Protein AF-G0YC89-F1 (afdb_monomer)

Solvent-accessible surface area (backbone atoms only — not comparable to full-atom values): 7555 Å² total; per-residue (Å²): 140,71,65,68,63,49,53,52,50,49,46,43,50,71,65,41,39,26,56,53,31,38,50,50,30,48,47,42,43,71,61,74,36,44,95,80,41,58,73,68,60,30,50,53,52,31,49,51,38,29,54,58,26,52,52,79,78,60,72,63,52,55,55,52,32,57,78,69,73,47,62,66,70,59,50,49,53,47,43,54,54,50,54,60,47,42,75,67,46,39,62,59,52,49,51,53,60,33,51,76,67,76,48,86,72,61,65,67,59,54,53,51,46,46,45,61,70,48,50,46,54,51,52,51,50,54,50,50,46,64,70,57,75,79,116

Mean predicted aligned error: 7.68 Å

pLDDT: mean 83.53, std 8.65, range [46.75, 94.31]

Radius of gyration: 17.97 Å; Cα contacts (8 Å, |Δi|>4): 88; chains: 1; bounding box: 38×24×62 Å

Organism: NCBI:txid1044940

Sequence (135 aa):
KKPKGIVLTLVVNWLIKPFTMALLGWLFFRYLFVDWVDPQTATEYIAGMILLGVAPCTAMVFVWSQLTKGDPNYTLVQVSVNDIIMIFAFAPISALLLGVSDIIVPWSTLLLSVALYVLLPLLAGVWTRRLFARK

Structure (mmCIF, N/CA/C/O backbone):
data_AF-G0YC89-F1
#
_entry.id   AF-G0YC89-F1
#
loop_
_atom_site.group_PDB
_atom_site.id
_atom_site.type_symbol
_atom_site.label_atom_id
_atom_site.label_alt_id
_atom_site.label_comp_id
_atom_site.label_asym_id
_atom_site.label_entity_id
_atom_site.label_seq_id
_atom_site.pdbx_PDB_ins_code
_atom_site.Cartn_x
_atom_site.Cartn_y
_atom_site.Cartn_z
_atom_site.occupancy
_atom_site.B_iso_or_equiv
_atom_site.auth_seq_id
_atom_site.auth_comp_id
_atom_site.auth_asym_id
_atom_site.auth_atom_id
_atom_site.pdbx_PDB_model_num
ATOM 1 N N . LYS A 1 1 ? -19.763 -6.461 15.374 1.00 54.47 1 LYS A N 1
ATOM 2 C CA . LYS A 1 1 ? -19.232 -7.325 14.286 1.00 54.47 1 LYS A CA 1
ATOM 3 C C . LYS A 1 1 ? -19.807 -6.855 12.944 1.00 54.47 1 LYS A C 1
ATOM 5 O O . LYS A 1 1 ? -20.977 -7.100 12.696 1.00 54.47 1 LYS A O 1
ATOM 10 N N . LYS A 1 2 ? -19.033 -6.143 12.110 1.00 68.38 2 LYS A N 1
ATOM 11 C CA . LYS A 1 2 ? -19.437 -5.701 10.755 1.00 68.38 2 LYS A CA 1
ATOM 12 C C . LYS A 1 2 ? -18.380 -6.139 9.716 1.00 68.38 2 LYS A C 1
ATOM 14 O O . LYS A 1 2 ? -17.638 -5.303 9.219 1.00 68.38 2 LYS A O 1
ATOM 19 N N . PRO A 1 3 ? -18.254 -7.445 9.410 1.00 76.88 3 PRO A N 1
ATOM 20 C CA . PRO A 1 3 ? -17.134 -7.965 8.612 1.00 76.88 3 PRO A CA 1
ATOM 21 C C . PRO A 1 3 ? -17.182 -7.551 7.134 1.00 76.88 3 PRO A C 1
ATOM 23 O O . PRO A 1 3 ? -16.144 -7.464 6.488 1.00 76.88 3 PRO A O 1
ATOM 26 N N . LYS A 1 4 ? -18.375 -7.254 6.603 1.00 82.00 4 LYS A N 1
ATOM 27 C CA . LYS A 1 4 ? -18.580 -6.947 5.179 1.00 82.00 4 LYS A CA 1
ATOM 28 C C . LYS A 1 4 ? -17.761 -5.739 4.702 1.00 82.00 4 L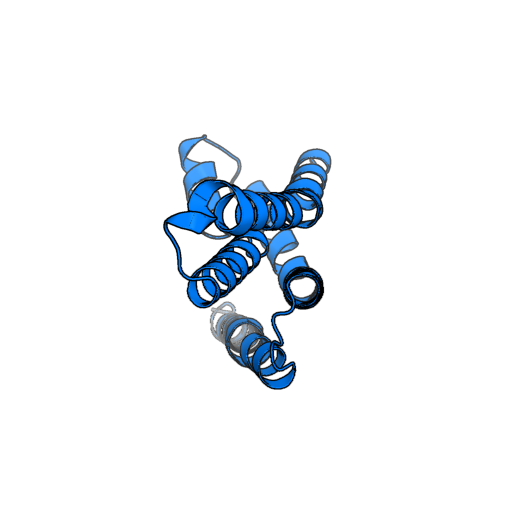YS A C 1
ATOM 30 O O . LYS A 1 4 ? -17.200 -5.788 3.615 1.00 82.00 4 LYS A O 1
ATOM 35 N N . GLY A 1 5 ? -17.660 -4.688 5.520 1.00 82.62 5 GLY A N 1
ATOM 36 C CA . GLY A 1 5 ? -16.906 -3.484 5.155 1.00 82.62 5 GLY A CA 1
ATOM 37 C C . GLY A 1 5 ? -15.393 -3.711 5.136 1.00 82.62 5 GLY A C 1
ATOM 38 O O . GLY A 1 5 ? -14.712 -3.219 4.241 1.00 82.62 5 GLY A O 1
ATOM 39 N N . ILE A 1 6 ? -14.872 -4.513 6.071 1.00 83.88 6 ILE A N 1
ATOM 40 C CA . ILE A 1 6 ? -13.451 -4.882 6.100 1.00 83.88 6 ILE A CA 1
ATOM 41 C C . ILE A 1 6 ? -13.114 -5.718 4.866 1.00 83.88 6 ILE A C 1
AT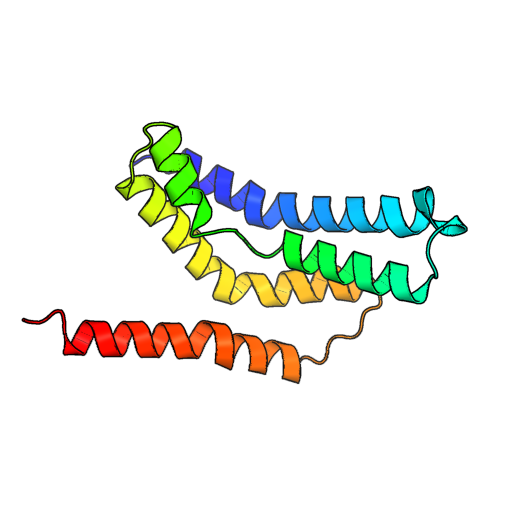OM 43 O O . ILE A 1 6 ? -12.185 -5.373 4.149 1.00 83.88 6 ILE A O 1
ATOM 47 N N . VAL A 1 7 ? -13.903 -6.754 4.561 1.00 87.75 7 VAL A N 1
ATOM 48 C CA . VAL A 1 7 ? -13.671 -7.608 3.381 1.00 87.75 7 VAL A CA 1
ATOM 49 C C . VAL A 1 7 ? -13.691 -6.793 2.089 1.00 87.75 7 VAL A C 1
ATOM 51 O O . VAL A 1 7 ? -12.778 -6.928 1.281 1.00 87.75 7 VAL A O 1
ATOM 54 N N . LEU A 1 8 ? -14.678 -5.905 1.917 1.00 89.00 8 LEU A N 1
ATOM 55 C CA . LEU A 1 8 ? -14.739 -5.026 0.748 1.00 89.00 8 LEU A CA 1
ATOM 56 C C . LEU A 1 8 ? -13.482 -4.157 0.634 1.00 89.00 8 LEU A C 1
ATOM 58 O O . LEU A 1 8 ? -12.880 -4.082 -0.432 1.00 89.00 8 LEU A O 1
ATOM 62 N N . THR A 1 9 ? -13.056 -3.546 1.741 1.00 87.38 9 THR A N 1
ATOM 63 C CA . THR A 1 9 ? -11.846 -2.714 1.765 1.00 87.38 9 THR A CA 1
ATOM 64 C C . THR A 1 9 ? -10.611 -3.529 1.391 1.00 87.38 9 THR A C 1
ATOM 66 O O . THR A 1 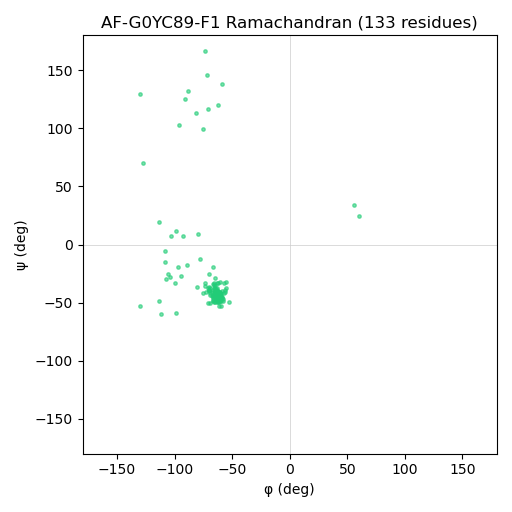9 ? -9.783 -3.063 0.617 1.00 87.38 9 THR A O 1
ATOM 69 N N . LEU A 1 10 ? -10.482 -4.754 1.904 1.00 87.88 10 LEU A N 1
ATOM 70 C CA . LEU A 1 10 ? -9.344 -5.617 1.597 1.00 87.88 10 LEU A CA 1
ATOM 71 C C . LEU A 1 10 ? -9.301 -6.001 0.120 1.00 87.88 10 LEU A C 1
ATOM 73 O O . LEU A 1 10 ? -8.246 -5.898 -0.496 1.00 87.88 10 LEU A O 1
ATOM 77 N N . VAL A 1 11 ? -10.442 -6.379 -0.458 1.00 90.12 11 VAL A N 1
ATOM 78 C CA . VAL A 1 11 ? -10.546 -6.682 -1.892 1.00 90.12 11 VAL A CA 1
ATOM 79 C C . VAL A 1 11 ? -10.151 -5.464 -2.723 1.00 90.12 11 VAL A C 1
ATOM 81 O O . VAL A 1 11 ? -9.315 -5.572 -3.614 1.00 90.12 11 VAL A O 1
ATOM 84 N N . VAL A 1 12 ? -10.690 -4.286 -2.406 1.00 89.94 12 VAL A N 1
ATOM 85 C CA . VAL A 1 12 ? -10.369 -3.063 -3.150 1.00 89.94 12 VAL A CA 1
ATOM 86 C C . VAL A 1 12 ? -8.884 -2.711 -3.020 1.00 89.94 12 VAL A C 1
ATOM 88 O O . VAL A 1 12 ? -8.233 -2.457 -4.029 1.00 89.94 12 VAL A O 1
ATOM 91 N N . ASN A 1 13 ? -8.327 -2.743 -1.808 1.00 89.62 13 ASN A N 1
ATOM 92 C CA . ASN A 1 13 ? -6.947 -2.327 -1.557 1.00 89.62 13 ASN A CA 1
ATOM 93 C C . ASN A 1 13 ? -5.909 -3.276 -2.152 1.00 89.62 13 ASN A C 1
ATOM 95 O O . ASN A 1 13 ? -4.876 -2.806 -2.617 1.00 89.62 13 ASN A O 1
ATOM 99 N N . TRP A 1 14 ? -6.168 -4.583 -2.129 1.00 88.88 14 TRP A N 1
ATOM 100 C CA . TRP A 1 14 ? -5.168 -5.588 -2.492 1.00 88.88 14 TRP A CA 1
ATOM 101 C C . TRP A 1 14 ? -5.377 -6.192 -3.882 1.00 88.88 14 TRP A C 1
ATOM 103 O O . TRP A 1 14 ? -4.400 -6.589 -4.509 1.00 88.88 14 TRP A O 1
ATOM 113 N N . LEU A 1 15 ? -6.614 -6.237 -4.390 1.00 88.00 15 LEU A N 1
ATOM 114 C CA . LEU A 1 15 ? -6.922 -6.836 -5.697 1.00 88.00 15 LEU A CA 1
ATOM 115 C C . LEU A 1 15 ? -7.269 -5.816 -6.778 1.00 88.00 15 LEU A C 1
ATOM 117 O O . LEU A 1 15 ? -7.025 -6.086 -7.944 1.00 88.00 15 LEU A O 1
ATOM 121 N N . ILE A 1 16 ? -7.848 -4.665 -6.431 1.00 91.00 16 ILE A N 1
ATOM 122 C CA . ILE A 1 16 ? -8.286 -3.691 -7.443 1.00 91.00 16 ILE A CA 1
ATOM 123 C C . ILE A 1 16 ? -7.240 -2.588 -7.589 1.00 91.00 16 ILE A C 1
ATOM 125 O O . ILE A 1 16 ? -6.656 -2.425 -8.658 1.00 91.00 16 ILE A O 1
ATOM 129 N N . LYS A 1 17 ? -6.947 -1.875 -6.496 1.00 90.06 17 LYS A N 1
ATOM 130 C CA . LYS A 1 17 ? -6.094 -0.680 -6.485 1.00 90.06 17 LYS A CA 1
ATOM 131 C C . LYS A 1 17 ? -4.720 -0.891 -7.149 1.00 90.06 17 LYS A C 1
ATOM 133 O O . LYS A 1 17 ? -4.375 -0.073 -8.006 1.00 90.06 17 LYS A O 1
ATOM 138 N N . PRO A 1 18 ? -3.938 -1.946 -6.839 1.00 89.19 18 PRO A N 1
ATOM 139 C CA . PRO A 1 18 ? -2.593 -2.100 -7.396 1.00 89.19 18 PRO A CA 1
ATOM 140 C C . PRO A 1 18 ? -2.610 -2.288 -8.915 1.00 89.19 18 PRO A C 1
ATOM 142 O O . PRO A 1 18 ? -1.833 -1.666 -9.634 1.00 89.19 18 PRO A O 1
ATOM 145 N N . PHE A 1 19 ? -3.555 -3.089 -9.405 1.00 91.06 19 PHE A N 1
ATOM 146 C CA . PHE A 1 19 ? -3.704 -3.395 -10.824 1.00 91.06 19 PHE A CA 1
ATOM 147 C C . PHE A 1 19 ? -4.248 -2.201 -11.599 1.00 91.06 19 PHE A C 1
ATOM 149 O O . PHE A 1 19 ? -3.751 -1.895 -12.678 1.00 91.06 19 PHE A O 1
ATOM 156 N N . THR A 1 20 ? -5.215 -1.472 -11.031 1.00 91.19 20 THR A N 1
ATOM 157 C CA . THR A 1 20 ? -5.711 -0.240 -11.653 1.00 91.19 20 THR A CA 1
ATOM 158 C C . THR A 1 20 ? -4.618 0.819 -11.752 1.00 91.19 20 THR A C 1
ATOM 160 O O . THR A 1 20 ? -4.515 1.476 -12.779 1.00 91.19 20 THR A O 1
ATOM 163 N N . MET A 1 21 ? -3.759 0.955 -10.734 1.00 91.50 21 MET A N 1
ATOM 164 C CA . MET A 1 21 ? -2.653 1.919 -10.761 1.00 91.50 21 MET A CA 1
ATOM 165 C C . MET A 1 21 ? -1.565 1.518 -11.757 1.00 91.50 21 MET A C 1
ATOM 167 O O . MET A 1 21 ? -1.059 2.377 -12.473 1.00 91.50 21 MET A O 1
ATOM 171 N N . ALA A 1 22 ? -1.246 0.225 -11.857 1.00 89.25 22 ALA A N 1
ATOM 172 C CA . ALA A 1 22 ? -0.328 -0.283 -12.872 1.00 89.25 22 ALA A CA 1
ATOM 173 C C . ALA A 1 22 ? -0.859 -0.033 -14.293 1.00 89.25 22 ALA A C 1
ATOM 175 O O . ALA A 1 22 ? -0.131 0.474 -15.143 1.00 89.25 22 ALA A O 1
ATOM 176 N N . LEU A 1 23 ? -2.143 -0.325 -14.534 1.00 89.81 23 LEU A N 1
ATOM 177 C CA . LEU A 1 23 ? -2.795 -0.098 -15.823 1.00 89.81 23 LEU A CA 1
ATOM 178 C C . LEU A 1 23 ? -2.830 1.386 -16.190 1.00 89.81 23 LEU A C 1
ATOM 180 O O . LEU A 1 23 ? -2.494 1.740 -17.316 1.00 89.81 23 LEU A O 1
ATOM 184 N N . LEU A 1 24 ? -3.219 2.251 -15.249 1.00 90.75 24 LEU A N 1
ATOM 185 C CA . LEU A 1 24 ? -3.219 3.696 -15.464 1.00 90.75 24 LEU A CA 1
ATOM 186 C C . LEU A 1 24 ? -1.808 4.199 -15.748 1.00 90.75 24 LEU A C 1
ATOM 188 O O . LEU A 1 24 ? -1.620 4.979 -16.676 1.00 90.75 24 LEU A O 1
ATOM 192 N N . GLY A 1 25 ? -0.812 3.716 -15.007 1.00 88.50 25 GLY A N 1
ATOM 193 C CA . GLY A 1 25 ? 0.561 4.120 -15.237 1.00 88.50 25 GLY A CA 1
ATOM 194 C C . GLY A 1 25 ? 1.075 3.712 -16.610 1.00 88.50 25 GLY A C 1
ATOM 195 O O . GLY A 1 25 ? 1.639 4.530 -17.333 1.00 88.50 25 GLY A O 1
ATOM 196 N N . TRP A 1 26 ? 0.807 2.472 -17.009 1.00 87.75 26 TRP A N 1
ATOM 197 C CA . TRP A 1 26 ? 1.138 1.977 -18.338 1.00 87.75 26 TRP A CA 1
ATOM 198 C C . TRP A 1 26 ? 0.422 2.776 -19.438 1.00 87.75 26 TRP A C 1
ATOM 200 O O . TRP A 1 26 ? 1.070 3.254 -20.362 1.00 87.75 26 TRP A O 1
ATOM 210 N N . LEU A 1 27 ? -0.890 2.999 -19.315 1.00 89.19 27 LEU A N 1
ATOM 211 C CA . LEU A 1 27 ? -1.687 3.726 -20.308 1.00 89.19 27 LEU A CA 1
ATOM 212 C C . LEU A 1 27 ? -1.202 5.170 -20.489 1.00 89.19 27 LEU A C 1
ATOM 214 O O . LEU A 1 27 ? -1.064 5.653 -21.611 1.00 89.19 27 LEU A O 1
ATOM 218 N N . PHE A 1 28 ? -0.935 5.868 -19.388 1.00 88.56 28 PHE A N 1
ATOM 219 C CA . PHE A 1 28 ? -0.529 7.264 -19.449 1.00 88.56 28 PHE A CA 1
ATOM 220 C C . PHE A 1 28 ? 0.884 7.400 -20.016 1.00 88.56 28 PHE A C 1
ATOM 222 O O . PHE A 1 28 ? 1.077 8.140 -20.974 1.00 88.56 28 PHE A O 1
ATOM 229 N N . PHE A 1 29 ? 1.858 6.653 -19.498 1.00 84.62 29 PHE A N 1
ATOM 230 C CA . PHE A 1 29 ? 3.264 6.868 -19.851 1.00 84.62 29 PHE A CA 1
ATOM 231 C C . PHE A 1 29 ? 3.741 6.081 -21.078 1.00 84.62 29 PHE A C 1
ATOM 233 O O . PHE A 1 29 ? 4.755 6.451 -21.657 1.00 84.62 29 PHE A O 1
ATOM 240 N N . ARG A 1 30 ? 3.025 5.033 -21.517 1.00 79.81 30 ARG A N 1
ATOM 241 C CA . ARG A 1 30 ? 3.351 4.287 -22.752 1.00 79.81 30 ARG A CA 1
ATOM 242 C C . ARG A 1 30 ? 2.389 4.512 -23.918 1.00 79.81 30 ARG A C 1
ATOM 244 O O . ARG A 1 30 ? 2.669 4.007 -25.000 1.00 79.81 30 ARG A O 1
ATOM 251 N N . TYR A 1 31 ? 1.287 5.241 -23.736 1.00 82.69 31 TYR A N 1
ATOM 252 C CA . TYR A 1 31 ? 0.359 5.520 -24.839 1.00 82.69 31 TYR A CA 1
ATOM 253 C C . TYR A 1 31 ? -0.001 7.002 -24.966 1.00 82.69 31 TYR A C 1
ATOM 255 O O . TYR A 1 31 ? 0.164 7.569 -26.038 1.00 82.69 31 TYR A O 1
ATOM 263 N N . LEU A 1 32 ? -0.458 7.652 -23.890 1.00 85.25 32 LEU A N 1
ATOM 264 C CA . LEU A 1 32 ? -0.943 9.040 -23.972 1.00 85.25 32 LEU A CA 1
ATOM 265 C C . LEU A 1 32 ? 0.175 10.094 -23.979 1.00 85.25 32 LEU A C 1
ATOM 267 O O . LEU A 1 32 ? 0.047 11.103 -24.664 1.00 85.25 32 LEU A O 1
ATOM 271 N N . PHE A 1 33 ? 1.250 9.873 -23.220 1.00 83.50 33 PHE A N 1
ATOM 272 C CA . PHE A 1 33 ? 2.340 10.838 -23.018 1.00 83.50 33 PHE A CA 1
ATOM 273 C C . PHE A 1 33 ? 3.679 10.386 -23.620 1.00 83.50 33 PHE A C 1
ATOM 275 O O . PHE A 1 33 ? 4.724 10.909 -23.243 1.00 83.50 33 PHE A O 1
ATOM 282 N N . VAL A 1 34 ? 3.658 9.438 -24.564 1.00 78.50 34 VAL A N 1
ATOM 283 C CA . VAL A 1 34 ? 4.874 8.903 -25.210 1.00 78.50 34 VAL A CA 1
ATOM 284 C C . VAL A 1 34 ? 5.723 9.990 -25.861 1.00 78.50 34 VAL A C 1
ATOM 286 O O . VAL A 1 34 ? 6.941 9.959 -25.741 1.00 78.50 34 VAL A O 1
ATOM 289 N N . ASP A 1 35 ? 5.095 10.981 -26.491 1.00 81.00 35 ASP A N 1
ATOM 290 C CA . ASP A 1 35 ? 5.827 12.050 -27.179 1.00 81.00 35 ASP A CA 1
ATOM 291 C C . ASP A 1 35 ? 6.395 13.107 -26.213 1.00 81.00 35 ASP A C 1
ATOM 293 O O . ASP A 1 35 ? 7.176 13.966 -26.617 1.00 81.00 35 ASP A O 1
ATOM 297 N N . TRP A 1 36 ? 5.967 13.096 -24.944 1.00 82.50 36 TRP A N 1
ATOM 298 C CA . TRP A 1 36 ? 6.292 14.124 -23.946 1.00 82.50 36 TRP A CA 1
ATOM 299 C C . TRP A 1 36 ? 7.270 13.638 -22.874 1.00 82.50 36 TRP A C 1
ATOM 301 O O . TRP A 1 36 ? 7.811 14.459 -22.132 1.00 82.50 36 TRP A O 1
ATOM 311 N N . VAL A 1 37 ? 7.477 12.325 -22.752 1.00 80.31 37 VAL A N 1
ATOM 312 C CA . VAL A 1 37 ? 8.275 11.725 -21.680 1.00 80.31 37 VAL A CA 1
ATOM 313 C C . VAL A 1 37 ? 9.290 10.761 -22.271 1.00 80.31 37 VAL A C 1
ATOM 315 O O . VAL A 1 37 ? 8.943 9.874 -23.046 1.00 80.31 37 VAL A O 1
ATOM 318 N N . ASP A 1 38 ? 10.549 10.916 -21.863 1.00 85.38 38 ASP A N 1
ATOM 319 C CA . ASP A 1 38 ? 11.612 9.997 -22.252 1.00 85.38 38 ASP A CA 1
ATOM 320 C C . ASP A 1 38 ? 11.291 8.553 -21.795 1.00 85.38 38 ASP A C 1
ATOM 322 O O . ASP A 1 38 ? 10.833 8.357 -20.660 1.00 85.38 38 ASP A O 1
ATOM 326 N N . PRO A 1 39 ? 11.534 7.525 -22.632 1.00 79.75 39 PRO A N 1
ATOM 327 C CA . PRO A 1 39 ? 11.213 6.136 -22.306 1.00 79.75 39 PRO A CA 1
ATOM 328 C C . PRO A 1 39 ? 11.822 5.616 -20.993 1.00 79.75 39 PRO A C 1
ATOM 330 O O . PRO A 1 39 ? 11.202 4.782 -20.320 1.00 79.75 39 PRO A O 1
ATOM 333 N N . GLN A 1 40 ? 13.009 6.095 -20.595 1.00 79.69 40 GLN A N 1
ATOM 334 C CA . GLN A 1 40 ? 13.597 5.725 -19.305 1.00 79.69 40 GLN A CA 1
ATOM 335 C C . GLN A 1 40 ? 12.799 6.326 -18.151 1.00 79.69 40 GLN A C 1
ATOM 337 O O . GLN A 1 40 ? 12.375 5.597 -17.252 1.00 79.69 40 GLN A O 1
ATOM 342 N N . THR A 1 41 ? 12.518 7.628 -18.194 1.00 82.75 41 THR A N 1
ATOM 343 C CA . THR A 1 41 ? 11.788 8.311 -17.115 1.00 82.75 41 THR A CA 1
ATOM 344 C C . THR A 1 41 ? 10.339 7.827 -17.018 1.00 82.75 41 THR A C 1
ATOM 346 O O . THR A 1 41 ? 9.801 7.672 -15.923 1.00 82.75 41 THR A O 1
ATOM 349 N N . ALA A 1 42 ? 9.713 7.495 -18.150 1.00 84.25 42 ALA A N 1
ATOM 350 C CA . ALA A 1 42 ? 8.395 6.865 -18.199 1.00 84.25 42 ALA A CA 1
ATOM 351 C C . ALA A 1 42 ? 8.356 5.547 -17.407 1.00 84.25 42 ALA A C 1
ATOM 353 O O . ALA A 1 42 ? 7.412 5.292 -16.658 1.00 84.25 42 ALA A O 1
ATOM 354 N N . THR A 1 43 ? 9.402 4.727 -17.529 1.00 83.12 43 THR A N 1
ATOM 355 C CA . THR A 1 43 ? 9.510 3.446 -16.817 1.00 83.12 43 THR A CA 1
ATOM 356 C C . THR A 1 43 ? 9.654 3.656 -15.306 1.00 83.12 43 THR A C 1
ATOM 358 O O . THR A 1 43 ? 8.985 2.978 -14.523 1.00 83.12 43 THR A O 1
ATOM 361 N N . GLU A 1 44 ? 10.443 4.644 -14.880 1.00 84.88 44 GLU A N 1
ATOM 362 C CA . GLU A 1 44 ? 10.574 5.017 -13.464 1.00 84.88 44 GLU A CA 1
ATOM 363 C C . GLU A 1 44 ? 9.257 5.546 -12.873 1.00 84.88 44 GLU A C 1
ATOM 365 O O . GLU A 1 44 ? 8.875 5.167 -11.762 1.00 84.88 44 GLU A O 1
ATOM 370 N N . TYR A 1 45 ? 8.507 6.363 -13.621 1.00 86.88 45 TYR A N 1
ATOM 371 C CA . TYR A 1 45 ? 7.196 6.851 -13.183 1.00 86.88 45 TYR A CA 1
ATOM 372 C C . TYR A 1 45 ? 6.166 5.731 -13.047 1.00 86.88 45 TYR A C 1
ATOM 374 O O . TYR A 1 45 ? 5.407 5.710 -12.073 1.00 86.88 45 TYR A O 1
ATOM 382 N N . ILE A 1 46 ? 6.165 4.766 -13.972 1.00 87.50 46 ILE A N 1
ATOM 383 C CA . ILE A 1 46 ? 5.335 3.560 -13.866 1.00 87.50 46 ILE A CA 1
ATOM 384 C C . ILE A 1 46 ? 5.686 2.788 -12.592 1.00 87.50 46 ILE A C 1
ATOM 386 O O . ILE A 1 46 ? 4.783 2.428 -11.831 1.00 87.50 46 ILE A O 1
ATOM 390 N N . ALA A 1 47 ? 6.979 2.611 -12.303 1.00 85.75 47 ALA A N 1
ATOM 391 C CA . ALA A 1 47 ? 7.433 1.965 -11.075 1.00 85.75 47 ALA A CA 1
ATOM 392 C C . ALA A 1 47 ? 6.910 2.684 -9.825 1.00 85.75 47 ALA A C 1
ATOM 394 O O . ALA A 1 47 ? 6.339 2.057 -8.928 1.00 85.75 47 ALA A O 1
ATOM 395 N N . GLY A 1 48 ? 7.055 4.012 -9.789 1.00 87.62 48 GLY A N 1
ATOM 396 C CA . GLY A 1 48 ? 6.581 4.850 -8.693 1.00 87.62 48 GLY A CA 1
ATOM 397 C C . GLY A 1 48 ? 5.074 4.726 -8.473 1.00 87.62 48 GLY A C 1
ATOM 398 O O . GLY A 1 48 ? 4.627 4.530 -7.344 1.00 87.62 48 GLY A O 1
ATOM 399 N N . MET A 1 49 ? 4.274 4.757 -9.541 1.00 89.00 49 MET A N 1
ATOM 400 C CA . MET A 1 49 ? 2.820 4.593 -9.436 1.00 89.00 49 MET A CA 1
ATOM 401 C C . MET A 1 49 ? 2.403 3.206 -8.960 1.00 89.00 49 MET A C 1
ATOM 403 O O . MET A 1 49 ? 1.456 3.103 -8.181 1.00 89.00 49 MET A O 1
ATOM 407 N N . ILE A 1 50 ? 3.100 2.149 -9.383 1.00 88.12 50 ILE A N 1
ATOM 408 C CA . ILE A 1 50 ? 2.851 0.791 -8.889 1.00 88.12 50 ILE A CA 1
ATOM 409 C C . ILE A 1 50 ? 3.126 0.734 -7.384 1.00 88.12 50 ILE A C 1
ATOM 411 O O . ILE A 1 50 ? 2.259 0.304 -6.624 1.00 88.12 50 ILE A O 1
ATOM 415 N N . LEU A 1 51 ? 4.277 1.239 -6.931 1.00 85.62 51 LEU A N 1
ATOM 416 C CA . LEU A 1 51 ? 4.639 1.263 -5.509 1.00 85.62 51 LEU A CA 1
ATOM 417 C C . LEU A 1 51 ? 3.625 2.058 -4.664 1.00 85.62 51 LEU A C 1
ATOM 419 O O . LEU A 1 51 ? 3.193 1.588 -3.609 1.00 85.62 51 LEU A O 1
ATOM 423 N N . LEU A 1 52 ? 3.172 3.219 -5.152 1.00 87.62 52 LEU A N 1
ATOM 424 C CA . LEU A 1 52 ? 2.110 4.017 -4.518 1.00 87.62 52 LEU A CA 1
ATOM 425 C C . LEU A 1 52 ? 0.74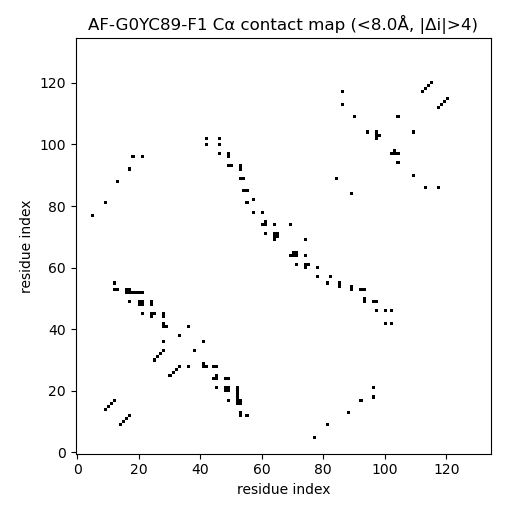2 3.308 -4.538 1.00 87.62 52 LEU A C 1
ATOM 427 O O . LEU A 1 52 ? -0.074 3.453 -3.620 1.00 87.62 52 LEU A O 1
ATOM 431 N N . GLY A 1 53 ? 0.476 2.524 -5.582 1.00 87.56 53 GLY A N 1
ATOM 432 C CA . GLY A 1 53 ? -0.727 1.713 -5.720 1.00 87.56 53 GLY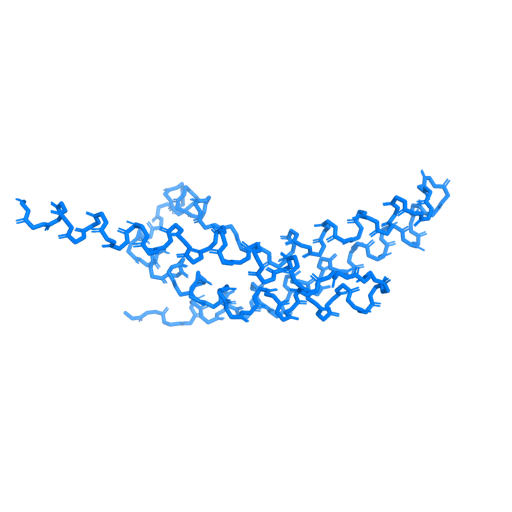 A CA 1
ATOM 433 C C . GLY A 1 53 ? -0.794 0.587 -4.693 1.00 87.56 53 GLY A C 1
ATOM 434 O O . GLY A 1 53 ? -1.835 0.415 -4.056 1.00 87.56 53 GLY A O 1
ATOM 435 N N . VAL A 1 54 ? 0.316 -0.119 -4.472 1.00 86.38 54 VAL A N 1
ATOM 436 C CA . VAL A 1 54 ? 0.401 -1.232 -3.512 1.00 86.38 54 VAL A CA 1
ATOM 437 C C . VAL A 1 54 ? 0.400 -0.736 -2.064 1.00 86.38 54 VAL A C 1
ATOM 439 O O . VAL A 1 54 ? -0.172 -1.394 -1.200 1.00 86.38 54 VAL A O 1
ATOM 442 N N . ALA A 1 55 ? 0.982 0.432 -1.775 1.00 84.38 55 ALA A N 1
ATOM 443 C CA . ALA A 1 55 ? 1.018 0.972 -0.418 1.00 84.38 55 ALA A CA 1
ATOM 444 C C . ALA A 1 55 ? -0.379 1.452 0.055 1.00 84.38 55 ALA A C 1
ATOM 446 O O . ALA A 1 55 ? -0.949 2.387 -0.525 1.00 84.38 55 ALA A O 1
ATOM 447 N N . PRO A 1 56 ? -0.977 0.857 1.105 1.00 80.38 56 PRO A N 1
ATOM 448 C CA . PRO A 1 56 ? -2.165 1.416 1.737 1.00 80.38 56 PRO A CA 1
ATOM 449 C C . PRO A 1 56 ? -1.802 2.673 2.540 1.00 80.38 56 PRO A C 1
ATOM 451 O O . PRO A 1 56 ? -0.737 2.746 3.149 1.00 80.38 56 PRO A O 1
ATOM 454 N N . CYS A 1 57 ? -2.698 3.663 2.588 1.00 80.62 57 CYS A N 1
ATOM 455 C CA . CYS A 1 57 ? -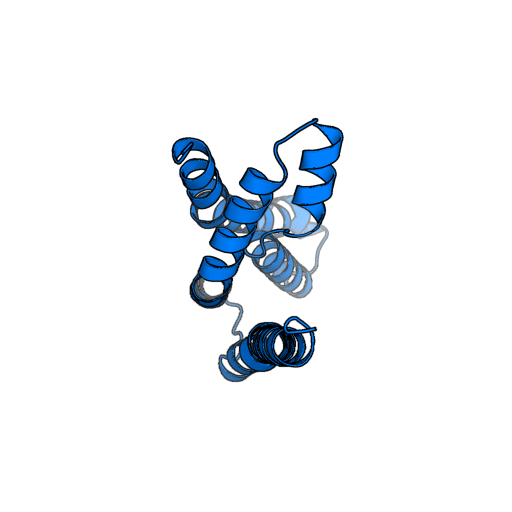2.554 4.762 3.542 1.00 80.62 57 CYS A CA 1
ATOM 456 C C . CYS A 1 57 ? -3.247 4.377 4.857 1.00 80.62 57 CYS A C 1
ATOM 458 O O . CYS A 1 57 ? -4.372 3.878 4.849 1.00 80.62 57 CYS A O 1
ATOM 460 N N . THR A 1 58 ? -2.564 4.567 5.984 1.00 81.38 58 THR A N 1
ATOM 461 C CA . THR A 1 58 ? -3.008 4.054 7.294 1.00 81.38 58 THR A CA 1
ATOM 462 C C . THR A 1 58 ? -3.366 5.198 8.239 1.00 81.38 58 THR A C 1
ATOM 464 O O . THR A 1 58 ? -4.469 5.236 8.780 1.00 81.38 58 THR A O 1
ATOM 467 N N . ALA A 1 59 ? -2.498 6.207 8.354 1.00 82.38 59 ALA A N 1
ATOM 468 C CA . ALA A 1 59 ? -2.727 7.383 9.197 1.00 82.38 59 ALA A CA 1
ATOM 469 C C . ALA A 1 59 ? -3.879 8.273 8.694 1.00 82.38 59 ALA A C 1
ATOM 471 O O . ALA A 1 59 ? -4.740 8.689 9.468 1.00 82.38 59 ALA A O 1
ATOM 472 N N . MET A 1 60 ? -3.938 8.531 7.385 1.00 90.06 60 MET A N 1
ATOM 473 C CA . MET A 1 60 ? -4.934 9.438 6.802 1.00 90.06 60 MET A CA 1
ATOM 474 C C . MET A 1 60 ? -6.373 8.912 6.962 1.00 90.06 60 MET A C 1
ATOM 476 O O . MET A 1 60 ? -7.314 9.692 7.097 1.00 90.06 60 MET A O 1
ATOM 480 N N . VAL A 1 61 ? -6.555 7.587 7.011 1.00 89.19 61 VAL A N 1
ATOM 481 C CA . VAL A 1 61 ? -7.874 6.956 7.193 1.00 89.19 61 VAL A CA 1
ATOM 482 C C . VAL A 1 61 ? -8.495 7.338 8.539 1.00 89.19 61 VAL A C 1
ATOM 484 O O . VAL A 1 61 ? -9.708 7.527 8.610 1.00 89.19 61 VAL A O 1
ATOM 487 N N . PHE A 1 62 ? -7.692 7.539 9.590 1.00 88.88 62 PHE A N 1
ATOM 488 C CA . PHE A 1 62 ? -8.203 8.018 10.878 1.00 88.88 62 PHE A CA 1
ATOM 489 C C . PHE A 1 62 ? -8.753 9.441 10.789 1.00 88.88 62 PHE A C 1
ATOM 491 O O . PHE A 1 62 ? -9.829 9.706 11.322 1.00 88.88 62 PHE A O 1
ATOM 498 N N . VAL A 1 63 ? -8.066 10.331 10.069 1.00 90.56 63 VAL A N 1
ATOM 499 C CA . VAL A 1 63 ? -8.524 11.713 9.859 1.00 90.56 63 VAL A CA 1
ATOM 500 C C . VAL A 1 63 ? -9.832 11.721 9.068 1.00 90.56 63 VAL A C 1
ATOM 502 O O . VAL A 1 63 ? -10.804 12.343 9.492 1.00 90.56 63 VAL A O 1
ATOM 505 N N . TRP A 1 64 ? -9.915 10.957 7.975 1.00 91.31 64 TRP A N 1
ATOM 506 C CA . TRP A 1 64 ? -11.155 10.823 7.200 1.00 91.31 64 TRP A CA 1
ATOM 507 C C . TRP A 1 64 ? -12.300 10.222 8.016 1.00 91.31 64 TRP A C 1
ATOM 509 O O . TRP A 1 64 ? -13.438 10.690 7.934 1.00 91.31 64 TRP A O 1
ATOM 519 N N . SER A 1 65 ? -12.006 9.215 8.841 1.00 91.12 65 SER A N 1
ATOM 520 C CA . SER A 1 65 ? -12.981 8.626 9.758 1.00 91.12 65 SER A CA 1
ATOM 521 C C . SER A 1 65 ? -13.495 9.666 10.751 1.00 91.12 65 SER A C 1
ATOM 523 O O . SER A 1 65 ? -14.692 9.712 11.004 1.00 91.12 65 SER A O 1
ATOM 525 N N . GLN A 1 66 ? -12.635 10.528 11.295 1.00 90.94 66 GLN A N 1
ATOM 526 C CA . GLN A 1 66 ? -13.075 11.595 12.196 1.00 90.94 66 GLN A CA 1
ATOM 527 C C . GLN A 1 66 ? -13.943 12.636 11.479 1.00 90.94 66 GLN A C 1
ATOM 529 O O . GLN A 1 66 ? -15.020 12.969 11.972 1.00 90.94 66 GLN A O 1
ATOM 534 N N . LEU A 1 67 ? -13.530 13.093 10.292 1.00 94.31 67 LEU A N 1
ATOM 535 C CA . LEU A 1 67 ? -14.277 14.078 9.496 1.00 94.31 67 LEU A CA 1
ATOM 536 C C . LEU A 1 67 ? -15.678 13.585 9.105 1.00 94.31 67 LEU A C 1
ATOM 538 O O . LEU A 1 67 ? -16.621 14.369 9.035 1.00 94.31 67 LEU A O 1
ATOM 542 N N . THR A 1 68 ? -15.830 12.278 8.893 1.00 94.00 68 THR A N 1
ATOM 543 C CA . THR A 1 68 ? -17.103 11.646 8.511 1.00 94.00 68 THR A CA 1
ATOM 544 C C . THR A 1 68 ? -17.925 11.141 9.702 1.00 94.00 68 THR A C 1
ATOM 546 O O . THR A 1 68 ? -18.952 10.496 9.497 1.00 94.00 68 THR A O 1
ATOM 549 N N . LYS A 1 69 ? -17.517 11.443 10.947 1.00 92.44 69 LYS A N 1
ATOM 550 C CA . LYS A 1 69 ? -18.141 10.930 12.186 1.00 92.44 69 LYS A CA 1
ATOM 551 C C . LYS A 1 69 ? -18.197 9.391 12.238 1.00 92.44 69 LYS A C 1
ATOM 553 O O . LYS A 1 69 ? -19.146 8.807 12.759 1.00 92.44 69 LYS A O 1
ATOM 558 N N . GLY A 1 70 ? -17.188 8.737 11.669 1.00 88.12 70 GLY A N 1
ATOM 559 C CA . GLY A 1 70 ? -17.005 7.289 11.685 1.00 88.12 70 GLY A CA 1
ATOM 560 C C . GLY A 1 70 ? -16.548 6.751 13.045 1.00 88.12 70 GLY A C 1
ATOM 561 O O . GLY A 1 70 ? -16.121 7.499 13.921 1.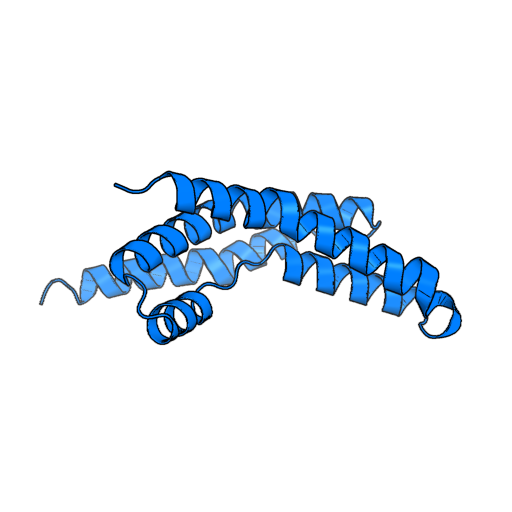00 88.12 70 GLY A O 1
ATOM 562 N N . ASP A 1 71 ? -16.622 5.430 13.208 1.00 90.44 71 ASP A N 1
ATOM 563 C CA . ASP A 1 71 ? -16.252 4.717 14.438 1.00 90.44 71 ASP A CA 1
ATOM 564 C C . ASP A 1 71 ? -14.723 4.494 14.511 1.00 90.44 71 ASP A C 1
ATOM 566 O O . ASP A 1 71 ? -14.188 3.706 13.721 1.00 90.44 71 ASP A O 1
ATOM 570 N N . PRO A 1 72 ? -14.004 5.124 15.464 1.00 87.44 72 PRO A N 1
ATOM 571 C CA . PRO A 1 72 ? -12.553 4.986 15.584 1.00 87.44 72 PRO A CA 1
ATOM 572 C C . PRO A 1 72 ? -12.096 3.558 15.895 1.00 87.44 72 PRO A C 1
ATOM 574 O O . PRO A 1 72 ? -11.033 3.147 15.432 1.00 87.44 72 PRO A O 1
ATOM 577 N N . ASN A 1 73 ? -12.887 2.783 16.647 1.00 89.06 73 ASN A N 1
ATOM 578 C CA . ASN A 1 73 ? -12.547 1.402 16.988 1.00 89.06 73 ASN A CA 1
ATOM 579 C C . ASN A 1 73 ? -12.649 0.507 15.754 1.00 89.06 73 ASN A C 1
ATOM 581 O O . ASN A 1 73 ? -11.796 -0.351 15.527 1.00 89.06 73 ASN A O 1
ATOM 585 N N . TYR A 1 74 ? -13.675 0.726 14.930 1.00 88.38 74 TYR A N 1
ATOM 586 C CA . TYR A 1 74 ? -13.819 0.021 13.661 1.00 88.38 74 TYR A CA 1
ATOM 587 C C . TYR A 1 74 ? -12.680 0.369 12.693 1.00 88.38 74 TYR A C 1
ATOM 589 O O . TYR A 1 74 ? -12.067 -0.534 12.121 1.00 88.38 74 TYR A O 1
ATOM 597 N N . THR A 1 75 ? -12.348 1.656 12.572 1.00 89.88 75 THR A N 1
ATOM 598 C CA . THR A 1 75 ? -11.230 2.134 11.748 1.00 89.88 75 THR A CA 1
ATOM 599 C C . THR A 1 75 ? -9.897 1.552 12.215 1.00 89.88 75 THR A C 1
ATOM 601 O O . THR A 1 75 ? -9.115 1.083 11.393 1.00 89.88 75 THR A O 1
ATOM 604 N N . LEU A 1 76 ? -9.662 1.476 13.528 1.00 88.75 76 LEU A N 1
ATOM 605 C CA . LEU A 1 76 ? -8.456 0.865 14.087 1.00 88.75 76 LEU A CA 1
ATOM 606 C C . LEU A 1 76 ? -8.332 -0.616 13.728 1.00 88.75 76 LEU A C 1
ATOM 608 O O . LEU A 1 76 ? -7.255 -1.058 13.328 1.00 88.75 76 LEU A O 1
ATOM 612 N N . VAL A 1 77 ? -9.422 -1.382 13.826 1.00 90.06 77 VAL A N 1
ATOM 613 C CA . VAL A 1 77 ? -9.425 -2.795 13.418 1.00 90.06 77 VAL A CA 1
ATOM 614 C C . VAL A 1 77 ? -9.150 -2.921 11.919 1.00 90.06 77 VAL A C 1
ATOM 616 O O . VAL A 1 77 ? -8.342 -3.751 11.515 1.00 90.06 77 VAL A O 1
ATOM 619 N N . GLN A 1 78 ? -9.776 -2.081 11.094 1.00 87.88 78 GLN A N 1
ATOM 620 C CA . GLN A 1 78 ? -9.589 -2.090 9.644 1.00 87.88 78 GLN A CA 1
ATOM 621 C C . GLN A 1 78 ? -8.142 -1.774 9.238 1.00 87.88 78 GLN A C 1
ATOM 623 O O . GLN A 1 78 ? -7.580 -2.487 8.407 1.00 87.88 78 GLN A O 1
ATOM 628 N N . VAL A 1 79 ? -7.531 -0.746 9.834 1.00 89.69 79 VAL A N 1
ATOM 629 C CA . VAL A 1 79 ? -6.131 -0.374 9.576 1.00 89.69 79 VAL A CA 1
ATOM 630 C C . VAL A 1 79 ? -5.182 -1.467 10.067 1.00 89.69 79 VAL A C 1
ATOM 632 O O . VAL A 1 79 ? -4.323 -1.899 9.311 1.00 89.69 79 VAL A O 1
ATOM 635 N N . SER A 1 80 ? -5.402 -2.009 11.269 1.00 88.19 80 SER A N 1
ATOM 636 C CA . SER A 1 80 ? -4.549 -3.075 11.820 1.00 88.19 80 SER A CA 1
ATOM 637 C C . SER A 1 80 ? -4.543 -4.332 10.944 1.00 88.19 80 SER A C 1
ATOM 639 O O . SER A 1 80 ? -3.500 -4.947 10.741 1.00 88.19 80 SER A O 1
ATOM 641 N N . VAL A 1 81 ? -5.702 -4.725 10.404 1.00 89.38 81 VAL A N 1
ATOM 642 C CA . VAL A 1 81 ? -5.791 -5.868 9.482 1.00 89.38 81 VAL A CA 1
ATOM 643 C C . VAL A 1 81 ? -5.058 -5.570 8.172 1.00 89.38 81 VAL A C 1
ATOM 645 O O . VAL A 1 81 ? -4.387 -6.452 7.639 1.00 89.38 81 VAL A O 1
ATOM 648 N N . ASN A 1 82 ? -5.152 -4.339 7.667 1.00 88.62 82 ASN A N 1
ATOM 649 C CA . ASN A 1 82 ? -4.446 -3.921 6.460 1.00 88.62 82 ASN A CA 1
ATOM 650 C C . ASN A 1 82 ? -2.918 -3.976 6.646 1.00 88.62 82 ASN A C 1
ATOM 652 O O . ASN A 1 82 ? -2.229 -4.558 5.813 1.00 88.62 82 ASN A O 1
ATOM 656 N N . ASP A 1 83 ? -2.408 -3.485 7.777 1.00 85.94 83 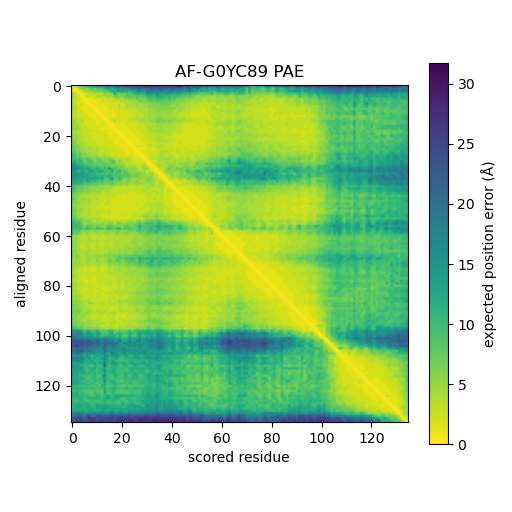ASP A N 1
ATOM 657 C CA . ASP A 1 83 ? -0.973 -3.487 8.096 1.00 85.94 83 ASP A CA 1
ATOM 658 C C . ASP A 1 83 ? -0.405 -4.905 8.215 1.00 85.94 83 ASP A C 1
ATOM 660 O O . ASP A 1 83 ? 0.688 -5.186 7.725 1.00 85.94 83 ASP A O 1
ATOM 664 N N . ILE A 1 84 ? -1.162 -5.833 8.812 1.00 86.94 84 ILE A N 1
ATOM 665 C CA . ILE A 1 84 ? -0.758 -7.245 8.887 1.00 86.94 84 ILE A CA 1
ATOM 666 C C . ILE A 1 84 ? -0.628 -7.838 7.484 1.00 86.94 84 ILE A C 1
ATOM 668 O O . ILE A 1 84 ? 0.357 -8.513 7.190 1.00 86.94 84 ILE A O 1
ATOM 672 N N . ILE A 1 85 ? -1.606 -7.586 6.611 1.00 87.69 85 ILE A N 1
ATOM 673 C CA . ILE A 1 85 ? -1.566 -8.077 5.230 1.00 87.69 85 ILE A CA 1
ATOM 674 C C . ILE A 1 85 ? -0.400 -7.434 4.478 1.00 87.69 85 ILE A C 1
ATOM 676 O O . ILE A 1 85 ? 0.283 -8.126 3.728 1.00 87.69 85 ILE A O 1
ATOM 680 N N . MET A 1 86 ? -0.112 -6.155 4.728 1.00 85.44 86 MET A N 1
ATOM 681 C CA . MET A 1 86 ? 0.972 -5.422 4.077 1.00 85.44 86 MET A CA 1
ATOM 682 C C . MET A 1 86 ? 2.334 -6.082 4.250 1.00 85.44 86 MET A C 1
ATOM 684 O O . MET A 1 86 ? 3.070 -6.186 3.272 1.00 85.44 86 MET A O 1
ATOM 688 N N . ILE A 1 87 ? 2.641 -6.602 5.439 1.00 81.31 87 ILE A N 1
ATOM 689 C CA . ILE A 1 87 ? 3.911 -7.291 5.716 1.00 81.31 87 ILE A CA 1
ATOM 690 C C . ILE A 1 87 ? 4.155 -8.447 4.734 1.00 81.31 87 ILE A C 1
ATOM 692 O O . ILE A 1 87 ? 5.287 -8.662 4.303 1.00 81.31 87 ILE A O 1
ATOM 696 N N . PHE A 1 88 ? 3.100 -9.173 4.358 1.00 84.25 88 PHE A N 1
ATOM 697 C CA . PHE A 1 88 ? 3.206 -10.361 3.510 1.00 84.25 88 PHE A CA 1
ATOM 698 C C . PHE A 1 88 ? 2.877 -10.096 2.043 1.00 84.25 88 PHE A C 1
ATOM 700 O O . PHE A 1 88 ? 3.454 -10.736 1.175 1.00 84.25 88 PHE A O 1
ATOM 707 N N . ALA A 1 89 ? 1.950 -9.183 1.753 1.00 86.00 89 ALA A N 1
ATOM 708 C CA . ALA A 1 89 ? 1.411 -8.966 0.414 1.00 86.00 89 ALA A CA 1
ATOM 709 C C . ALA A 1 89 ? 2.126 -7.844 -0.353 1.00 86.00 89 ALA A C 1
ATOM 711 O O . ALA A 1 89 ? 2.188 -7.901 -1.580 1.00 86.00 89 ALA A O 1
ATOM 712 N N . PHE A 1 90 ? 2.711 -6.855 0.337 1.00 84.44 90 PHE A N 1
ATOM 713 C CA . PHE A 1 90 ? 3.352 -5.709 -0.315 1.00 84.44 90 PHE A CA 1
ATOM 714 C C . PHE A 1 90 ? 4.501 -6.133 -1.234 1.00 84.44 90 PHE A C 1
ATOM 716 O O . PHE A 1 90 ? 4.512 -5.769 -2.411 1.00 84.44 90 PHE A O 1
ATOM 723 N N . ALA A 1 91 ? 5.453 -6.920 -0.720 1.00 81.44 91 ALA A N 1
ATOM 724 C CA . ALA A 1 91 ? 6.628 -7.319 -1.490 1.00 81.44 91 ALA A CA 1
ATOM 725 C C . ALA A 1 91 ? 6.274 -8.246 -2.674 1.00 81.44 91 ALA A C 1
ATOM 727 O O . ALA A 1 91 ? 6.695 -7.930 -3.786 1.00 81.44 91 ALA A O 1
ATOM 728 N N . PRO A 1 92 ? 5.459 -9.311 -2.513 1.00 84.12 92 PRO A N 1
ATOM 729 C CA . PRO A 1 92 ? 5.068 -10.164 -3.636 1.00 84.12 92 PRO A CA 1
ATOM 730 C C . PRO A 1 92 ? 4.272 -9.436 -4.720 1.00 84.12 92 PRO A C 1
ATOM 732 O O . PRO A 1 92 ? 4.559 -9.618 -5.899 1.00 84.12 92 PRO A O 1
ATOM 735 N N . ILE A 1 93 ? 3.298 -8.594 -4.351 1.00 85.69 93 ILE A N 1
ATOM 736 C CA . ILE A 1 93 ? 2.466 -7.880 -5.334 1.00 85.69 93 ILE A CA 1
ATOM 737 C C . ILE A 1 93 ? 3.290 -6.823 -6.072 1.00 85.69 93 ILE A C 1
ATOM 739 O O . ILE A 1 93 ? 3.178 -6.705 -7.292 1.00 85.69 93 ILE A O 1
ATOM 743 N N . SER A 1 94 ? 4.152 -6.090 -5.360 1.00 83.12 94 SER A N 1
ATOM 744 C CA . SER A 1 94 ? 5.057 -5.123 -5.991 1.00 83.12 94 SER A CA 1
ATOM 745 C C . SER A 1 94 ? 6.026 -5.819 -6.944 1.00 83.12 94 SER A C 1
ATOM 747 O O . SER A 1 94 ? 6.186 -5.370 -8.072 1.00 83.12 94 SER A O 1
ATOM 749 N N . ALA A 1 95 ? 6.623 -6.944 -6.534 1.00 80.50 95 ALA A N 1
ATOM 750 C CA . ALA A 1 95 ? 7.527 -7.719 -7.383 1.00 80.50 95 ALA A CA 1
ATOM 751 C C . ALA A 1 95 ? 6.821 -8.276 -8.630 1.00 80.50 95 ALA A C 1
ATOM 753 O O . ALA A 1 95 ? 7.382 -8.221 -9.719 1.00 80.50 95 ALA A O 1
ATOM 754 N N . LEU A 1 96 ? 5.580 -8.758 -8.492 1.00 84.19 96 LEU A N 1
ATOM 755 C CA . LEU A 1 96 ? 4.767 -9.230 -9.614 1.00 84.19 96 LEU A CA 1
ATOM 756 C C . LEU A 1 96 ? 4.495 -8.102 -10.624 1.00 84.19 96 LEU A C 1
ATOM 758 O O . LEU A 1 96 ? 4.769 -8.260 -11.809 1.00 84.19 96 LEU A O 1
ATOM 762 N N . LEU A 1 97 ? 3.981 -6.956 -10.166 1.00 81.62 97 LEU A N 1
ATOM 763 C CA . LEU A 1 97 ? 3.596 -5.842 -11.044 1.00 81.62 97 LEU A CA 1
ATOM 764 C C . LEU A 1 97 ? 4.807 -5.140 -11.683 1.00 81.62 97 LEU A C 1
ATOM 766 O O . LEU A 1 97 ? 4.747 -4.749 -12.850 1.00 81.62 97 LEU A O 1
ATOM 770 N N . LEU A 1 98 ? 5.915 -5.004 -10.947 1.00 79.31 98 LEU A N 1
ATOM 771 C CA . LEU A 1 98 ? 7.164 -4.432 -11.465 1.00 79.31 98 LEU A CA 1
ATOM 772 C C . LEU A 1 98 ? 7.892 -5.398 -12.406 1.00 79.31 98 LEU A C 1
ATOM 774 O O . LEU A 1 98 ? 8.433 -4.960 -13.418 1.00 79.31 98 LEU A O 1
ATOM 778 N N . GLY A 1 99 ? 7.844 -6.704 -12.125 1.00 69.62 99 GLY A N 1
ATOM 779 C CA 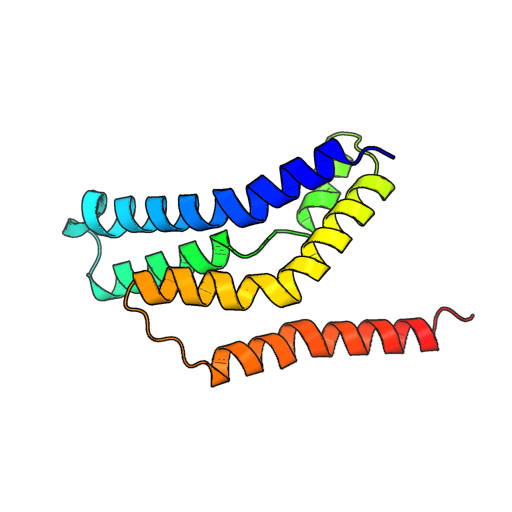. GLY A 1 99 ? 8.398 -7.742 -12.995 1.00 69.62 99 GLY A CA 1
ATOM 780 C C . GLY A 1 99 ? 7.681 -7.831 -14.343 1.00 69.62 99 GLY A C 1
ATOM 781 O O . GLY A 1 99 ? 8.332 -8.006 -15.364 1.00 69.62 99 GLY A O 1
ATOM 782 N N . VAL A 1 100 ? 6.360 -7.613 -14.374 1.00 68.06 100 VAL A N 1
ATOM 783 C CA . VAL A 1 100 ? 5.585 -7.480 -15.628 1.00 68.06 100 VAL A CA 1
ATOM 784 C C . VAL A 1 100 ? 5.970 -6.217 -16.419 1.00 68.06 100 VAL A C 1
ATOM 786 O O . VAL A 1 100 ? 5.718 -6.141 -17.617 1.00 68.06 100 VAL A O 1
ATOM 789 N N . SER A 1 101 ? 6.602 -5.233 -15.773 1.00 61.03 101 SER A N 1
ATOM 790 C CA . SER A 1 101 ? 7.030 -3.971 -16.392 1.00 61.03 101 SER A CA 1
ATOM 791 C C . SER A 1 101 ? 8.520 -3.950 -16.788 1.00 61.03 101 SER A C 1
ATOM 793 O O . SER A 1 101 ? 9.023 -2.877 -17.114 1.00 61.03 101 SER A O 1
ATOM 795 N N . ASP A 1 102 ? 9.214 -5.100 -16.762 1.00 61.41 102 ASP A N 1
ATOM 796 C CA . ASP A 1 102 ? 10.661 -5.267 -17.032 1.00 61.41 102 ASP A CA 1
ATOM 797 C C . ASP A 1 102 ? 11.594 -4.480 -16.087 1.00 61.41 102 ASP A C 1
ATOM 799 O O . ASP A 1 102 ? 12.749 -4.188 -16.404 1.00 61.41 102 ASP A O 1
ATOM 803 N N . ILE A 1 103 ? 11.121 -4.152 -14.880 1.00 61.34 103 ILE A N 1
ATOM 804 C CA . ILE A 1 103 ? 11.900 -3.406 -13.886 1.00 61.34 103 ILE A CA 1
ATOM 805 C C . ILE A 1 103 ? 12.543 -4.396 -12.917 1.00 61.34 103 ILE A C 1
ATOM 807 O O . ILE A 1 103 ? 11.891 -4.941 -12.023 1.00 61.34 103 ILE A O 1
ATOM 811 N N . ILE A 1 104 ? 13.843 -4.637 -13.089 1.00 55.97 104 ILE A N 1
ATOM 812 C CA . ILE A 1 104 ? 14.612 -5.552 -12.238 1.00 55.97 104 ILE A CA 1
ATOM 813 C C . ILE A 1 104 ? 14.874 -4.873 -10.892 1.00 55.97 104 ILE A C 1
ATOM 815 O O . ILE A 1 104 ? 15.790 -4.065 -10.748 1.00 55.97 104 ILE A O 1
ATOM 819 N N . VAL A 1 105 ? 14.075 -5.218 -9.883 1.00 58.88 105 VAL A N 1
ATOM 820 C CA . VAL A 1 105 ? 14.324 -4.792 -8.501 1.00 58.88 105 VAL A CA 1
ATOM 821 C C . VAL A 1 105 ? 15.179 -5.846 -7.789 1.00 58.88 105 VAL A C 1
ATOM 823 O O . VAL A 1 105 ? 14.781 -7.012 -7.730 1.00 58.88 105 VAL A O 1
ATOM 826 N N . PRO A 1 106 ? 16.334 -5.478 -7.202 1.00 71.00 106 PRO A N 1
ATOM 827 C CA . PRO A 1 106 ? 17.141 -6.412 -6.429 1.00 71.00 106 PRO A CA 1
ATOM 828 C C . PRO A 1 106 ? 16.360 -6.915 -5.208 1.00 71.00 106 PRO A C 1
ATOM 830 O O . PRO A 1 106 ? 15.987 -6.138 -4.324 1.00 71.00 106 PRO A O 1
ATOM 833 N N . TRP A 1 107 ? 16.146 -8.230 -5.127 1.00 69.50 107 TRP A N 1
ATOM 834 C CA . TRP A 1 107 ? 15.458 -8.879 -4.001 1.00 69.50 107 TRP A CA 1
ATOM 835 C C . TRP A 1 107 ? 16.122 -8.590 -2.650 1.00 69.50 107 TRP A C 1
ATOM 837 O O . TRP A 1 107 ? 15.436 -8.454 -1.638 1.00 69.50 107 TRP A O 1
ATOM 847 N N . SER A 1 108 ? 17.447 -8.434 -2.638 1.00 73.00 108 SER A N 1
ATOM 848 C CA . SER A 1 108 ? 18.214 -8.027 -1.459 1.00 73.00 108 SER A CA 1
ATOM 849 C C . SER A 1 108 ? 17.773 -6.660 -0.928 1.00 73.00 108 SER A C 1
ATOM 851 O O . SER A 1 108 ? 17.557 -6.519 0.273 1.00 73.00 108 SER A O 1
ATOM 853 N N . THR A 1 109 ? 17.570 -5.674 -1.806 1.00 75.31 109 THR A N 1
ATOM 854 C CA . THR A 1 109 ? 17.151 -4.314 -1.433 1.00 75.31 109 THR A CA 1
ATOM 855 C C . THR A 1 109 ? 15.710 -4.281 -0.933 1.00 75.31 109 THR A C 1
ATOM 857 O O . THR A 1 109 ? 15.420 -3.592 0.046 1.00 75.31 109 THR A O 1
ATOM 860 N N . LEU A 1 110 ? 14.808 -5.048 -1.557 1.00 69.69 110 LEU A N 1
ATOM 861 C CA . LEU A 1 110 ? 13.416 -5.171 -1.109 1.00 69.69 110 LEU A CA 1
ATOM 862 C C . LEU A 1 110 ? 13.331 -5.795 0.289 1.00 69.69 110 LEU A C 1
ATOM 864 O O . LEU A 1 110 ? 12.693 -5.230 1.177 1.00 69.69 110 LEU A O 1
ATOM 868 N N . LEU A 1 111 ? 14.013 -6.923 0.508 1.00 77.50 111 LEU A N 1
ATOM 869 C CA . LEU A 1 111 ? 14.028 -7.608 1.804 1.00 77.50 111 LEU A CA 1
ATOM 870 C C . LEU A 1 111 ? 14.668 -6.750 2.900 1.00 77.50 111 LEU A C 1
ATOM 872 O O . LEU A 1 111 ? 14.128 -6.664 4.002 1.00 77.50 111 LEU A O 1
ATOM 876 N N . LEU A 1 112 ? 15.780 -6.078 2.592 1.00 82.50 112 LEU A N 1
ATOM 877 C CA . LEU A 1 112 ? 16.460 -5.185 3.529 1.00 82.50 112 LEU A CA 1
ATOM 878 C C . LEU A 1 112 ? 15.578 -3.979 3.885 1.00 82.50 112 LEU A C 1
ATOM 880 O O . LEU A 1 112 ? 15.500 -3.601 5.052 1.00 82.50 112 LEU A O 1
ATOM 884 N N . SER A 1 113 ? 14.844 -3.431 2.912 1.00 76.19 113 SER A N 1
ATOM 885 C CA . SER A 1 113 ? 13.895 -2.332 3.130 1.00 76.19 113 SER A CA 1
ATOM 886 C C . SER A 1 113 ? 12.717 -2.759 4.012 1.00 76.19 113 SER A C 1
ATOM 888 O O . SER A 1 113 ? 12.362 -2.044 4.945 1.00 76.19 113 SER A O 1
ATOM 890 N N . VAL A 1 114 ? 12.137 -3.945 3.792 1.00 77.12 114 VAL A N 1
ATOM 891 C CA . VAL A 1 114 ? 11.080 -4.488 4.669 1.00 77.12 114 VAL A CA 1
ATOM 892 C C . VAL A 1 114 ? 11.618 -4.735 6.084 1.00 77.12 114 VAL A C 1
ATOM 894 O O . VAL A 1 114 ? 10.960 -4.394 7.069 1.00 77.12 114 VAL A O 1
ATOM 897 N N . ALA A 1 115 ? 12.833 -5.273 6.208 1.00 83.75 115 ALA A N 1
ATOM 898 C CA . ALA A 1 115 ? 13.468 -5.502 7.502 1.00 83.75 115 ALA A CA 1
ATOM 899 C C . ALA A 1 115 ? 13.687 -4.192 8.283 1.00 83.75 115 ALA A C 1
ATOM 901 O O . ALA A 1 115 ? 13.295 -4.091 9.448 1.00 83.75 115 ALA A O 1
ATOM 902 N N . LEU A 1 116 ? 14.275 -3.180 7.636 1.00 85.75 116 LEU A N 1
ATOM 903 C CA . LEU A 1 116 ? 14.618 -1.908 8.274 1.00 85.75 116 LEU A CA 1
ATOM 904 C C . LEU A 1 116 ? 13.412 -0.999 8.513 1.00 85.75 116 LEU A C 1
ATOM 906 O O . LEU A 1 116 ? 13.339 -0.378 9.570 1.00 85.75 116 LEU A O 1
ATOM 910 N N . TYR A 1 117 ? 12.481 -0.899 7.563 1.00 80.81 117 TYR A N 1
ATOM 911 C CA . TYR A 1 117 ? 11.393 0.083 7.629 1.00 80.81 117 TYR A CA 1
ATOM 912 C C . TYR A 1 117 ? 10.082 -0.473 8.186 1.00 80.81 117 TYR A C 1
ATOM 914 O O . TYR A 1 117 ? 9.253 0.309 8.642 1.00 80.81 117 TYR A O 1
ATOM 922 N N . VAL A 1 118 ? 9.881 -1.795 8.186 1.00 77.44 118 VAL A N 1
ATOM 923 C CA . VAL A 1 118 ? 8.640 -2.411 8.690 1.00 77.44 118 VAL A CA 1
ATOM 924 C C . VAL A 1 118 ? 8.905 -3.208 9.962 1.00 77.44 118 VAL A C 1
ATOM 926 O O . VAL A 1 118 ? 8.354 -2.892 11.016 1.00 77.44 118 VAL A O 1
ATOM 929 N N . LEU A 1 119 ? 9.775 -4.219 9.894 1.00 82.50 119 LEU A N 1
ATOM 930 C CA . LEU A 1 119 ? 10.030 -5.136 11.013 1.00 82.50 119 LEU A CA 1
ATOM 931 C C . LEU A 1 119 ? 10.678 -4.440 12.214 1.00 82.50 119 LEU A C 1
ATOM 933 O O . LEU A 1 119 ? 10.201 -4.594 13.339 1.00 82.50 119 LEU A O 1
ATOM 937 N N . LEU A 1 120 ? 11.748 -3.673 11.992 1.00 89.31 120 LEU A N 1
ATOM 938 C CA . LEU A 1 120 ? 12.497 -3.033 13.075 1.00 89.31 120 LEU A CA 1
ATOM 939 C C . LEU A 1 120 ? 11.637 -2.022 13.869 1.00 89.31 120 LEU A C 1
ATOM 941 O O . LEU A 1 120 ? 11.597 -2.144 15.098 1.00 89.31 120 LEU A O 1
ATOM 945 N N . PRO A 1 121 ? 10.871 -1.102 13.243 1.00 85.94 121 PRO A N 1
ATOM 946 C CA . PRO A 1 121 ? 9.965 -0.207 13.965 1.00 85.94 121 PRO A CA 1
ATOM 947 C C . PRO A 1 121 ? 8.843 -0.941 14.704 1.00 85.94 121 PRO A C 1
ATOM 949 O O . PRO A 1 121 ? 8.512 -0.567 15.829 1.00 85.94 121 PRO A O 1
ATOM 952 N N . LEU A 1 122 ? 8.288 -2.015 14.126 1.00 84.19 122 LEU A N 1
ATOM 953 C CA . LEU A 1 122 ? 7.280 -2.849 14.791 1.00 84.19 122 LEU A CA 1
ATOM 954 C C . LEU A 1 122 ? 7.832 -3.488 16.069 1.00 84.19 122 LEU A C 1
ATOM 956 O O . LEU A 1 122 ? 7.200 -3.407 17.125 1.00 84.19 122 LEU A O 1
ATOM 960 N N . LEU A 1 123 ? 9.023 -4.088 15.998 1.00 89.56 123 LEU A N 1
ATOM 961 C CA . LEU A 1 123 ? 9.677 -4.702 17.154 1.00 89.56 123 LEU A CA 1
ATOM 962 C C . LEU A 1 123 ? 10.016 -3.662 18.226 1.00 89.56 123 LEU A C 1
ATOM 964 O O . LEU A 1 123 ? 9.714 -3.881 19.401 1.00 89.56 123 LEU A O 1
ATOM 968 N N . ALA A 1 124 ? 10.572 -2.514 17.831 1.00 91.12 124 ALA A N 1
ATOM 969 C CA . ALA A 1 124 ? 10.861 -1.409 18.742 1.00 91.12 124 ALA A CA 1
ATOM 970 C C . ALA A 1 124 ? 9.584 -0.871 19.412 1.00 91.12 124 ALA A C 1
ATOM 972 O O . ALA A 1 124 ? 9.567 -0.639 20.622 1.00 91.12 124 ALA A O 1
ATOM 973 N N . GLY A 1 125 ? 8.488 -0.740 18.661 1.00 87.75 125 GLY A N 1
ATOM 974 C CA . GLY A 1 125 ? 7.180 -0.333 19.176 1.00 87.75 125 GLY A CA 1
ATOM 975 C C . GLY A 1 125 ? 6.598 -1.330 20.183 1.00 87.75 125 GLY A C 1
ATOM 976 O O . GLY A 1 125 ? 6.118 -0.941 21.247 1.00 87.75 125 GLY A O 1
ATOM 977 N N . VAL A 1 126 ? 6.689 -2.635 19.906 1.00 88.44 126 VAL A N 1
ATOM 978 C CA . VAL A 1 126 ? 6.263 -3.678 20.855 1.00 88.44 126 VAL A CA 1
ATOM 979 C C . VAL A 1 126 ? 7.127 -3.656 22.114 1.00 88.44 126 VAL A C 1
ATOM 981 O O . VAL A 1 126 ? 6.603 -3.783 23.222 1.00 88.44 126 VAL A O 1
ATOM 984 N N . TRP A 1 127 ? 8.440 -3.488 21.961 1.00 93.44 127 TRP A N 1
ATOM 985 C CA . TRP A 1 127 ? 9.376 -3.488 23.078 1.00 93.44 127 TRP A CA 1
ATOM 986 C C . TRP A 1 127 ? 9.174 -2.279 23.995 1.00 93.44 127 TRP A C 1
ATOM 988 O O . TRP A 1 127 ? 8.982 -2.452 25.199 1.00 93.44 127 TRP A O 1
ATOM 998 N N . THR A 1 128 ? 9.095 -1.075 23.427 1.00 92.19 128 THR A N 1
ATOM 999 C CA . THR A 1 128 ? 8.794 0.161 24.169 1.00 92.19 128 THR A CA 1
ATOM 1000 C C . THR A 1 128 ? 7.426 0.095 24.846 1.00 92.19 128 THR A C 1
ATOM 1002 O O . THR A 1 128 ? 7.314 0.410 26.030 1.00 92.19 128 THR A O 1
ATOM 1005 N N . ARG A 1 129 ? 6.390 -0.416 24.167 1.00 88.94 129 ARG A N 1
ATOM 1006 C CA . ARG A 1 129 ? 5.066 -0.608 24.778 1.00 88.94 129 ARG A CA 1
ATOM 1007 C C . ARG A 1 129 ? 5.110 -1.583 25.954 1.00 88.94 129 ARG A C 1
ATOM 1009 O O . ARG A 1 129 ? 4.471 -1.325 26.965 1.00 88.94 129 ARG A O 1
ATOM 1016 N N . ARG A 1 130 ? 5.863 -2.682 25.865 1.00 88.06 130 ARG A N 1
ATOM 1017 C CA . ARG A 1 130 ? 6.023 -3.626 26.989 1.00 88.06 130 ARG A CA 1
ATOM 1018 C C . ARG A 1 130 ? 6.770 -3.010 28.174 1.00 88.06 130 ARG A C 1
ATOM 1020 O O . ARG A 1 130 ? 6.438 -3.336 29.309 1.00 88.06 130 ARG A O 1
ATOM 1027 N N . LEU A 1 131 ? 7.742 -2.139 27.906 1.00 89.94 131 LEU A N 1
ATOM 1028 C CA . LEU A 1 131 ? 8.513 -1.420 28.922 1.00 89.94 131 LEU A CA 1
ATOM 1029 C C . LEU A 1 131 ? 7.672 -0.378 29.673 1.00 89.94 131 LEU A C 1
ATOM 1031 O O . LEU A 1 131 ? 7.766 -0.299 30.895 1.00 89.94 131 LEU A O 1
ATOM 1035 N N . PHE A 1 132 ? 6.840 0.394 28.965 1.00 87.94 132 PHE A N 1
ATOM 1036 C CA . PHE A 1 132 ? 6.152 1.555 29.544 1.00 87.94 132 PHE A CA 1
ATOM 1037 C C . PHE A 1 132 ? 4.657 1.359 29.831 1.00 87.94 132 PHE A C 1
ATOM 1039 O O . PHE A 1 132 ? 4.149 1.997 30.742 1.00 87.94 132 PHE A O 1
ATOM 1046 N N . ALA A 1 133 ? 3.944 0.458 29.144 1.00 73.44 133 ALA A N 1
ATOM 1047 C CA . ALA A 1 133 ? 2.497 0.262 29.347 1.00 73.44 133 ALA A CA 1
ATOM 1048 C C . ALA A 1 133 ? 2.137 -0.594 30.582 1.00 73.44 133 ALA A C 1
ATOM 1050 O O . ALA A 1 133 ? 0.991 -1.014 30.728 1.00 73.44 133 ALA A O 1
ATOM 1051 N N . ARG A 1 134 ? 3.121 -0.908 31.439 1.00 57.12 134 ARG A N 1
ATOM 1052 C CA . ARG A 1 134 ? 2.936 -1.578 32.741 1.00 57.12 134 ARG A CA 1
ATOM 1053 C C . ARG A 1 134 ? 3.040 -0.622 33.942 1.00 57.12 134 ARG A C 1
ATOM 1055 O O . ARG A 1 134 ? 3.027 -1.099 35.073 1.00 57.12 134 ARG A O 1
ATOM 1062 N N . LYS A 1 135 ? 3.137 0.689 33.712 1.00 46.75 135 LYS A N 1
ATOM 1063 C CA . LYS A 1 135 ? 2.854 1.727 34.715 1.00 46.75 135 LYS A CA 1
ATOM 1064 C C . LYS A 1 135 ? 1.527 2.392 34.384 1.00 46.75 135 LYS A C 1
ATOM 1066 O O . LYS A 1 135 ? 0.875 2.829 35.352 1.00 46.75 135 LYS A O 1
#

Secondary structure (DSSP, 8-state):
--HHHHHHHHHIIIIIHHHHHHHHHHHIIIIISTTTS-HHHHHHHHHHHHHHHHSPP-HHHHHHHHHTT--HHHHHHHHHHHHHHHHHHHHHHHHHHHHTTT----HHHHHHHHIIIIIHHHHHHHHHHHHHTT-

Foldseek 3Di:
DCVVVLVVCCCCLQPPQLVVQLVVLCCCLVPVCVVPDDPVVSLVSSLVSNLVSNDDDLVVQQVVCVVVVHDNVVSVVSSVVVLVCCLPRNLVSSCVSNVVSVNDDPPVVSVVCSCVPPVVVVVVVVVVCVVPVVD

Nearest PDB structures (foldseek):
  3zuy-assembly1_A  TM=7.733E-01  e=6.190E-01  Neisseria meningitidis

InterPro domains:
  IPR002657 Bile acid:sodium symporter/arsenical resistance protein Acr3 [PF01758] (1-134)
  IPR004706 Arsenical-resistance protein Acr3 [PTHR43057] (2-133)
  IPR038770 Sodium/solute symporter superfamily [G3DSA:1.20.1530.20] (1-135)